Protein AF-A0A3C1FEY6-F1 (afdb_monomer_lite)

Foldseek 3Di:
DVLLVVLLVLLVVLQVPPPDDDDPDDDFQALQNLCVLCSVLLNLLSVLLVCCVVCCQPFLQVSLVSLVVSLVSLVVSLVVHRQPQLNVLSVQLSVLSNQLS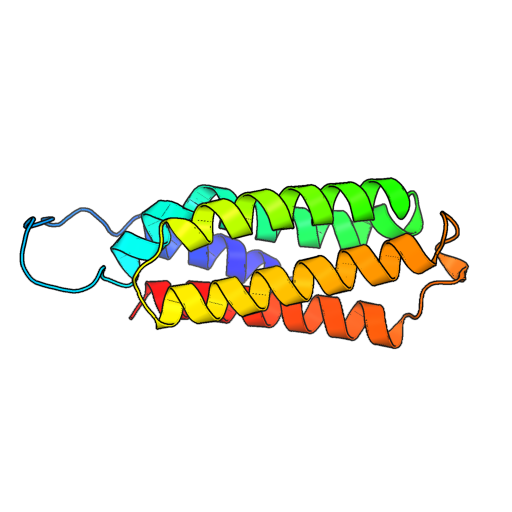VQSVCCVRPCVPGPVVSNVVSSVSNSVSSVSNSVSSVD

Structure (mmCIF, N/CA/C/O backbone):
data_AF-A0A3C1FEY6-F1
#
_entry.id   AF-A0A3C1FEY6-F1
#
loop_
_atom_site.group_PDB
_atom_site.id
_atom_site.type_symbol
_atom_site.label_atom_id
_atom_site.label_alt_id
_atom_site.label_comp_id
_atom_site.label_asym_id
_atom_site.label_entity_id
_atom_site.label_seq_id
_atom_site.pdbx_PDB_ins_code
_atom_site.Cartn_x
_atom_site.Cartn_y
_atom_site.Cartn_z
_atom_site.occupancy
_atom_site.B_iso_or_equiv
_atom_site.auth_seq_id
_atom_site.auth_comp_id
_atom_site.auth_asym_id
_atom_site.auth_atom_id
_atom_site.pdbx_PDB_model_num
ATOM 1 N N . MET A 1 1 ? 12.893 -8.271 5.423 1.00 35.94 1 MET A N 1
ATOM 2 C CA . MET A 1 1 ? 12.257 -9.600 5.607 1.00 35.94 1 MET A CA 1
ATOM 3 C C . MET A 1 1 ? 11.824 -9.896 7.049 1.00 35.94 1 MET A C 1
ATOM 5 O O . MET A 1 1 ? 10.642 -10.138 7.235 1.00 35.94 1 MET A O 1
ATOM 9 N N . LYS A 1 2 ? 12.684 -9.805 8.084 1.00 40.66 2 LYS A N 1
ATOM 10 C CA . LYS A 1 2 ? 12.268 -10.048 9.494 1.00 40.66 2 LYS A CA 1
ATOM 11 C C . LYS A 1 2 ? 11.071 -9.198 9.969 1.00 40.66 2 LYS A C 1
ATOM 13 O O . LYS A 1 2 ? 10.169 -9.731 10.602 1.00 40.66 2 LYS A O 1
ATOM 18 N N . LYS A 1 3 ? 11.033 -7.907 9.611 1.00 45.53 3 LYS A N 1
ATOM 19 C CA . LYS A 1 3 ? 9.921 -6.998 9.959 1.00 45.53 3 LYS A CA 1
ATOM 20 C C . LYS A 1 3 ? 8.599 -7.345 9.249 1.00 45.53 3 LYS A C 1
ATOM 22 O O . LYS A 1 3 ? 7.542 -7.209 9.845 1.00 45.53 3 LYS A O 1
ATOM 27 N N . LEU A 1 4 ? 8.670 -7.851 8.013 1.00 45.94 4 LEU A N 1
ATOM 28 C CA . LEU A 1 4 ? 7.502 -8.275 7.224 1.00 45.94 4 LEU A CA 1
ATOM 29 C C . LEU A 1 4 ? 6.905 -9.595 7.739 1.00 45.94 4 LEU A C 1
ATOM 31 O O . LEU A 1 4 ? 5.692 -9.714 7.854 1.00 45.94 4 LEU A O 1
ATOM 35 N N . GLY A 1 5 ? 7.748 -10.561 8.125 1.00 46.28 5 GLY A N 1
ATOM 36 C CA . GLY A 1 5 ? 7.281 -11.809 8.742 1.00 46.28 5 GLY A CA 1
ATOM 37 C C . GLY A 1 5 ? 6.606 -11.591 10.102 1.00 46.28 5 GLY A C 1
ATOM 38 O O . GLY A 1 5 ? 5.598 -12.226 10.398 1.00 46.28 5 GLY A O 1
ATOM 39 N N . MET A 1 6 ? 7.108 -10.642 10.903 1.00 51.94 6 MET A N 1
ATOM 40 C CA . MET A 1 6 ? 6.455 -10.232 12.155 1.00 51.94 6 MET A CA 1
ATOM 41 C C . MET A 1 6 ? 5.097 -9.562 11.925 1.00 51.94 6 MET A C 1
ATOM 43 O O . MET A 1 6 ? 4.169 -9.816 12.683 1.00 51.94 6 MET A O 1
ATOM 47 N N . LEU A 1 7 ? 4.964 -8.754 10.871 1.00 53.25 7 LEU A N 1
ATOM 48 C CA . LEU A 1 7 ? 3.715 -8.090 10.487 1.00 53.25 7 LEU A CA 1
ATOM 49 C C . LEU A 1 7 ? 2.595 -9.091 10.170 1.00 53.25 7 LEU A C 1
ATOM 51 O O . LEU A 1 7 ? 1.489 -8.961 10.688 1.00 53.25 7 LEU A O 1
ATOM 55 N N . VAL A 1 8 ? 2.894 -10.122 9.374 1.00 51.88 8 VAL A N 1
ATOM 56 C CA . VAL A 1 8 ? 1.928 -11.183 9.033 1.00 51.88 8 VAL A CA 1
ATOM 57 C C . VAL A 1 8 ? 1.520 -11.981 10.279 1.00 51.88 8 VAL A C 1
ATOM 59 O O . VAL A 1 8 ? 0.342 -12.287 10.460 1.00 51.88 8 VAL A O 1
ATOM 62 N N . ALA A 1 9 ? 2.470 -12.267 11.174 1.00 53.31 9 ALA A N 1
ATOM 63 C CA . ALA A 1 9 ? 2.195 -12.958 12.434 1.00 53.31 9 ALA A CA 1
ATOM 64 C C . ALA A 1 9 ? 1.365 -12.107 13.416 1.00 53.31 9 ALA A C 1
ATOM 66 O O . ALA A 1 9 ? 0.463 -12.630 14.069 1.00 53.31 9 ALA A O 1
ATOM 67 N N . ALA A 1 10 ? 1.624 -10.797 13.494 1.00 54.41 10 ALA A N 1
ATOM 68 C CA . ALA A 1 10 ? 0.862 -9.862 14.324 1.00 54.41 10 ALA A CA 1
ATOM 69 C C . ALA A 1 10 ? -0.577 -9.688 13.820 1.00 54.41 10 ALA A C 1
ATOM 71 O O . ALA A 1 10 ? -1.507 -9.635 14.625 1.00 54.41 10 ALA A O 1
ATOM 72 N N . LEU A 1 11 ? -0.763 -9.676 12.496 1.00 54.00 11 LEU A N 1
ATOM 73 C CA . LEU A 1 11 ? -2.080 -9.735 11.870 1.00 54.00 11 LEU A CA 1
ATOM 74 C C . LEU A 1 11 ? -2.840 -10.971 12.336 1.00 54.00 11 LEU A C 1
ATOM 76 O O . LEU A 1 11 ? -3.928 -10.840 12.885 1.00 54.00 11 LEU A O 1
ATOM 80 N N . ALA A 1 12 ? -2.241 -12.155 12.175 1.00 55.16 12 ALA A N 1
ATOM 81 C CA . ALA A 1 12 ? -2.851 -13.414 12.588 1.00 55.16 12 ALA A CA 1
ATOM 82 C C . ALA A 1 12 ? -3.231 -13.401 14.078 1.00 55.16 12 ALA A C 1
ATOM 84 O O . ALA A 1 12 ? -4.361 -13.745 14.405 1.00 55.16 12 ALA A O 1
ATOM 85 N N . ALA A 1 13 ? -2.343 -12.936 14.963 1.00 55.28 13 ALA A N 1
ATOM 86 C CA . ALA A 1 13 ? -2.583 -12.881 16.406 1.00 55.28 13 ALA A CA 1
ATOM 87 C C . ALA A 1 13 ? -3.739 -11.944 16.808 1.00 55.28 13 ALA A C 1
ATOM 89 O O . ALA A 1 13 ? -4.540 -12.306 17.668 1.00 55.28 13 ALA A O 1
ATOM 90 N N . ALA A 1 14 ? -3.872 -10.779 16.162 1.00 52.19 14 ALA A N 1
ATOM 91 C CA . ALA A 1 14 ? -4.970 -9.843 16.424 1.00 52.19 14 ALA A CA 1
ATOM 92 C C . ALA A 1 14 ? -6.352 -10.417 16.047 1.00 52.19 14 ALA A C 1
ATOM 94 O O . ALA A 1 14 ? -7.374 -10.010 16.597 1.00 52.19 14 ALA A O 1
ATOM 95 N N . LEU A 1 15 ? -6.391 -11.383 15.126 1.00 53.41 15 LEU A N 1
ATOM 96 C CA . LEU A 1 15 ? -7.629 -11.960 14.603 1.00 53.41 15 LEU A CA 1
ATOM 97 C C . LEU A 1 15 ? -8.171 -13.091 15.488 1.00 53.41 15 LEU A C 1
ATOM 99 O O . LEU A 1 15 ? -9.387 -13.225 15.623 1.00 53.41 15 LEU A O 1
ATOM 103 N N . VAL A 1 16 ? -7.296 -13.869 16.138 1.00 54.16 16 VAL A N 1
ATOM 104 C CA . VAL A 1 16 ? -7.693 -15.069 16.906 1.00 54.16 16 VAL A CA 1
ATOM 105 C C . VAL A 1 16 ? -8.294 -14.764 18.286 1.00 54.16 16 VAL A C 1
ATOM 107 O O . VAL A 1 16 ? -8.855 -15.662 18.906 1.00 54.16 16 VAL A O 1
ATOM 110 N N . MET A 1 17 ? -8.224 -13.523 18.783 1.00 53.06 17 MET A N 1
ATOM 111 C CA . MET A 1 17 ? -8.719 -13.176 20.130 1.00 53.06 17 MET A CA 1
ATOM 112 C C . MET A 1 17 ? -10.219 -12.801 20.191 1.00 53.06 17 MET A C 1
ATOM 114 O O . MET A 1 17 ? -10.715 -12.417 21.247 1.00 53.06 17 MET A O 1
ATOM 118 N N . ASN A 1 18 ? -10.979 -12.951 19.098 1.00 51.44 18 ASN A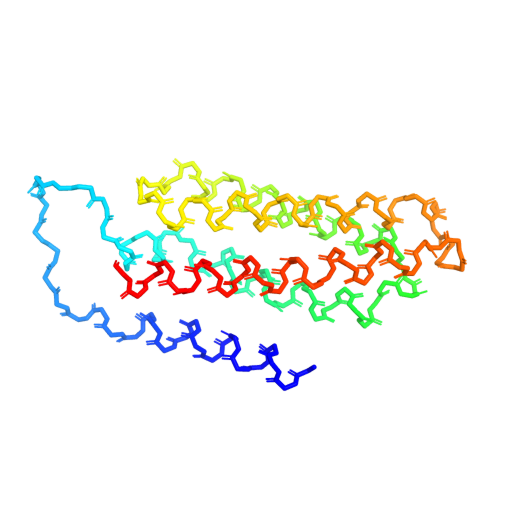 N 1
ATOM 119 C CA . ASN A 1 18 ? -12.378 -12.496 18.983 1.00 51.44 18 ASN A CA 1
ATOM 120 C C . ASN A 1 18 ? -13.448 -13.511 19.419 1.00 51.44 18 ASN A C 1
ATOM 122 O O . ASN A 1 18 ? -14.421 -13.756 18.710 1.00 51.44 18 ASN A O 1
ATOM 126 N N . GLY A 1 19 ? -13.292 -14.082 20.612 1.00 44.59 19 GLY A N 1
ATOM 127 C CA . GLY A 1 19 ? -14.287 -14.979 21.209 1.00 44.59 19 GLY A CA 1
ATOM 128 C C . GLY A 1 19 ? -15.426 -14.300 21.984 1.00 44.59 19 GLY A C 1
ATOM 129 O O . GLY A 1 19 ? -16.307 -15.009 22.459 1.00 44.59 19 GLY A O 1
ATOM 130 N N . CYS A 1 20 ? -15.448 -12.970 22.157 1.00 39.09 20 CYS A N 1
ATOM 131 C CA . CYS A 1 20 ? -16.334 -12.346 23.151 1.00 39.09 20 CYS A CA 1
ATOM 132 C C . CYS A 1 20 ? -17.212 -11.206 22.602 1.00 39.09 20 CYS A C 1
ATOM 134 O O . CYS A 1 20 ? -16.760 -10.083 22.418 1.00 39.09 20 CYS A O 1
ATOM 136 N N . SER A 1 21 ? -18.501 -11.531 22.448 1.00 41.28 21 SER A N 1
ATOM 137 C CA . SER A 1 21 ? -19.692 -10.673 22.579 1.00 41.28 21 SER A CA 1
ATOM 138 C C . SER A 1 21 ? -19.760 -9.383 21.745 1.00 41.28 21 SER A C 1
ATOM 140 O O . SER A 1 21 ? -19.433 -8.286 22.194 1.00 41.28 21 SER A O 1
ATOM 142 N N . LEU A 1 22 ? -20.294 -9.513 20.529 1.00 47.53 22 LEU A N 1
ATOM 143 C CA . LEU A 1 22 ? -20.784 -8.397 19.719 1.00 47.53 22 LEU A CA 1
ATOM 144 C C . LEU A 1 22 ? -22.199 -8.021 20.190 1.00 47.53 22 LEU A C 1
ATOM 146 O O . LEU A 1 22 ? -23.162 -8.693 19.829 1.00 47.53 22 LEU A O 1
ATOM 150 N N . ILE A 1 23 ? -22.335 -6.957 20.983 1.00 47.22 23 ILE A N 1
ATOM 151 C CA . ILE A 1 23 ? -23.635 -6.316 21.234 1.00 47.22 23 ILE A CA 1
ATOM 152 C C . ILE A 1 23 ? -23.896 -5.338 20.074 1.00 47.22 23 ILE A C 1
ATOM 154 O O . ILE A 1 23 ? -23.116 -4.399 19.897 1.00 47.22 23 ILE A O 1
ATOM 158 N N . PRO A 1 24 ? -24.942 -5.538 19.252 1.00 42.41 24 PRO A N 1
ATOM 159 C CA . PRO A 1 24 ? -25.268 -4.623 18.170 1.00 42.41 24 PRO A CA 1
ATOM 160 C C . PRO A 1 24 ? -26.041 -3.414 18.711 1.00 42.41 24 PRO A C 1
ATOM 162 O O . PRO A 1 24 ? -27.141 -3.555 19.240 1.00 42.41 24 PRO A O 1
ATOM 165 N N . GLY A 1 25 ? -25.479 -2.221 18.520 1.00 49.28 25 GLY A N 1
ATOM 166 C CA . GLY A 1 25 ? -26.169 -0.947 18.724 1.00 49.28 25 GLY A CA 1
ATOM 167 C C . GLY A 1 25 ? -25.472 -0.040 19.733 1.00 49.28 25 GLY A C 1
ATOM 168 O O . GLY A 1 25 ? -25.282 -0.415 20.882 1.00 49.28 25 GLY A O 1
ATOM 169 N N . VAL A 1 26 ? -25.187 1.192 19.298 1.00 44.41 26 VAL A N 1
ATOM 170 C CA . VAL A 1 26 ? -24.601 2.315 20.057 1.00 44.41 26 VAL A CA 1
ATOM 171 C C . VAL A 1 26 ? -23.065 2.287 20.165 1.00 44.41 26 VAL A C 1
ATOM 173 O O . VAL A 1 26 ? -22.492 1.898 21.174 1.00 44.41 26 VAL A O 1
ATOM 176 N N . GLY A 1 27 ? -22.384 2.764 19.117 1.00 53.50 27 GLY A N 1
ATOM 177 C CA . GLY A 1 27 ? -20.944 3.049 19.140 1.00 53.50 27 GLY A CA 1
ATOM 178 C C . GLY A 1 27 ? -20.286 2.833 17.782 1.00 53.50 27 GLY A C 1
ATOM 179 O O . GLY A 1 27 ? -20.656 1.917 17.051 1.00 53.50 27 GLY A O 1
ATOM 180 N N . SER A 1 28 ? -19.338 3.694 17.417 1.00 63.34 28 SER A N 1
ATOM 181 C CA . SER A 1 28 ? -18.458 3.500 16.260 1.00 63.34 28 SER A CA 1
ATOM 182 C C . SER A 1 28 ? -17.798 2.114 16.294 1.00 63.34 28 SER A C 1
ATOM 184 O O . SER A 1 28 ? -17.553 1.556 17.362 1.00 63.34 28 SER A O 1
ATOM 186 N N . GLN A 1 29 ? -17.523 1.548 15.114 1.00 73.81 29 GLN A N 1
ATOM 187 C CA . GLN A 1 29 ? -16.878 0.241 14.968 1.00 73.81 29 GLN A CA 1
ATOM 188 C C . GLN A 1 29 ? -15.594 0.185 15.812 1.00 73.81 29 GLN A C 1
ATOM 190 O O . GLN A 1 29 ? -14.732 1.064 15.694 1.00 73.81 29 GLN A O 1
ATOM 195 N N . SER A 1 30 ? -15.451 -0.837 16.659 1.00 81.25 30 SER A N 1
ATOM 196 C CA . SER A 1 30 ? -14.198 -1.040 17.398 1.00 81.25 30 SER A CA 1
ATOM 197 C C . SER A 1 30 ? -13.050 -1.324 16.425 1.00 81.25 30 SER A C 1
ATOM 199 O O . SER A 1 30 ? -13.290 -1.802 15.311 1.00 81.25 30 SER A O 1
ATOM 201 N N . GLY A 1 31 ? -11.797 -1.062 16.819 1.00 79.50 31 GLY A N 1
ATOM 202 C CA . GLY A 1 31 ? -10.642 -1.361 15.963 1.00 79.50 31 GLY A CA 1
ATOM 203 C C . GLY A 1 31 ? -10.641 -2.818 15.497 1.00 79.50 31 GLY A C 1
ATOM 204 O O . GLY A 1 31 ? -10.404 -3.115 14.326 1.00 79.50 31 GLY A O 1
ATOM 205 N N . ILE A 1 32 ? -11.047 -3.731 16.378 1.00 79.88 32 ILE A N 1
ATOM 206 C CA . ILE A 1 32 ? -11.093 -5.153 16.060 1.00 79.88 32 ILE A CA 1
ATOM 207 C C . ILE A 1 32 ? -12.195 -5.489 15.043 1.00 79.88 32 ILE A C 1
ATOM 209 O O . ILE A 1 32 ? -11.934 -6.196 14.069 1.00 79.88 32 ILE A O 1
ATOM 213 N N . GLN A 1 33 ? -13.409 -4.949 15.208 1.00 80.25 33 GLN A N 1
ATOM 214 C CA . GLN A 1 33 ? -14.495 -5.141 14.234 1.00 80.25 33 GLN A CA 1
ATOM 215 C C . GLN A 1 33 ? -14.124 -4.579 12.855 1.00 80.25 33 GLN A C 1
ATOM 217 O O . GLN A 1 33 ? -14.469 -5.172 11.832 1.00 80.25 33 GLN A O 1
ATOM 222 N N . ALA A 1 34 ? -13.406 -3.453 12.824 1.00 84.06 34 ALA A N 1
ATOM 223 C CA . ALA A 1 34 ? -12.884 -2.866 11.596 1.00 84.06 34 ALA A CA 1
ATOM 224 C C . ALA A 1 34 ? -11.879 -3.791 10.921 1.00 84.06 34 ALA A C 1
ATOM 226 O O . ALA A 1 34 ? -11.953 -4.001 9.713 1.00 84.06 34 ALA A O 1
ATOM 227 N N . CYS A 1 35 ? -10.999 -4.412 11.701 1.00 83.94 35 CYS A N 1
ATOM 228 C CA . CYS A 1 35 ? -9.976 -5.293 11.163 1.00 83.94 35 CYS A CA 1
ATOM 229 C C . CYS A 1 35 ? -10.491 -6.647 10.679 1.00 83.94 35 CYS A C 1
ATOM 231 O O . CYS A 1 35 ? -9.967 -7.172 9.698 1.00 83.94 35 CYS A O 1
ATOM 233 N N . VAL A 1 36 ? -11.572 -7.167 11.263 1.00 82.75 36 VAL A N 1
ATOM 234 C CA . VAL A 1 36 ? -12.275 -8.339 10.714 1.00 82.75 36 VAL A CA 1
ATOM 235 C C . VAL A 1 36 ? -12.805 -8.048 9.305 1.00 82.75 36 VAL A C 1
ATOM 237 O O . VAL A 1 36 ? -12.660 -8.879 8.411 1.00 82.75 36 VAL A O 1
ATOM 240 N N . ALA A 1 37 ? -13.344 -6.848 9.064 1.00 80.81 37 ALA A N 1
ATOM 241 C CA . ALA A 1 37 ? -13.889 -6.471 7.756 1.00 80.81 37 ALA A CA 1
ATOM 242 C C . ALA A 1 37 ? -12.825 -6.359 6.644 1.00 80.81 37 ALA A C 1
ATOM 244 O O . ALA A 1 37 ? -13.166 -6.387 5.460 1.00 80.81 37 ALA A O 1
ATOM 245 N N . ILE A 1 38 ? -11.546 -6.237 7.010 1.00 83.75 38 ILE A N 1
ATOM 246 C CA . ILE A 1 38 ? -10.430 -5.969 6.085 1.00 83.75 38 ILE A CA 1
ATOM 247 C C . ILE A 1 38 ? -9.308 -7.012 6.174 1.00 83.75 38 ILE A C 1
ATOM 249 O O . ILE A 1 38 ? -8.264 -6.845 5.545 1.00 83.75 38 ILE A O 1
ATOM 253 N N . GLN A 1 39 ? -9.519 -8.094 6.928 1.00 83.56 39 GLN A N 1
ATOM 254 C CA . GLN A 1 39 ? -8.522 -9.132 7.186 1.00 83.56 39 GLN A CA 1
ATOM 255 C C . GLN A 1 39 ? -7.930 -9.706 5.894 1.00 83.56 39 GLN A C 1
ATOM 257 O O . GLN A 1 39 ? -6.710 -9.749 5.747 1.00 83.56 39 GLN A O 1
ATOM 262 N N . GLY A 1 40 ? -8.786 -10.143 4.966 1.00 84.38 40 GLY A N 1
ATOM 263 C CA . GLY A 1 40 ? -8.353 -10.709 3.685 1.00 84.38 40 GLY A CA 1
ATOM 264 C C . GLY A 1 40 ? -7.488 -9.725 2.890 1.00 84.38 40 GLY A C 1
ATOM 265 O O . GLY A 1 40 ? -6.331 -10.033 2.610 1.00 84.38 40 GLY A O 1
ATOM 266 N N . PRO A 1 41 ? -7.988 -8.507 2.607 1.00 88.38 41 PRO A N 1
ATOM 267 C CA . PRO A 1 41 ? -7.208 -7.461 1.950 1.00 88.38 41 PRO A CA 1
ATOM 268 C C . PRO A 1 41 ? -5.869 -7.129 2.630 1.00 88.38 41 PRO A C 1
ATOM 270 O O . PRO A 1 41 ? -4.884 -6.909 1.928 1.00 88.38 41 PRO A O 1
ATOM 273 N N . LEU A 1 42 ? -5.784 -7.120 3.968 1.00 85.50 42 LEU A N 1
ATOM 274 C CA . LEU A 1 42 ? -4.502 -6.892 4.651 1.00 85.50 42 LEU A CA 1
ATOM 275 C C . LEU A 1 42 ? -3.528 -8.065 4.521 1.00 85.50 42 LEU A C 1
ATOM 277 O O . LEU A 1 42 ? -2.324 -7.843 4.385 1.00 85.50 42 LEU A O 1
ATOM 281 N N . GLN A 1 43 ? -4.016 -9.304 4.588 1.00 85.75 43 GLN A N 1
ATOM 282 C CA . GLN A 1 43 ? -3.169 -10.481 4.379 1.00 85.75 43 GLN A CA 1
ATOM 283 C C . GLN A 1 43 ? -2.589 -10.478 2.964 1.00 85.75 43 GLN A C 1
ATOM 285 O O . GLN A 1 43 ? -1.383 -10.669 2.790 1.00 85.75 43 GLN A O 1
ATOM 290 N N . GLU A 1 44 ? -3.427 -10.172 1.972 1.00 87.69 44 GLU A N 1
ATOM 291 C CA . GLU A 1 44 ? -2.978 -9.987 0.597 1.00 87.69 44 GLU A CA 1
ATOM 292 C C . GLU A 1 44 ? -1.971 -8.840 0.483 1.00 87.69 44 GLU A C 1
ATOM 294 O O . GLU A 1 44 ? -0.951 -9.011 -0.171 1.00 87.69 44 GLU A O 1
ATOM 299 N N . ALA A 1 45 ? -2.188 -7.704 1.156 1.00 87.69 45 ALA A N 1
ATOM 300 C CA . ALA A 1 45 ? -1.236 -6.592 1.166 1.00 87.69 45 ALA A CA 1
ATOM 301 C C . ALA A 1 45 ? 0.158 -7.029 1.652 1.00 87.69 45 ALA A C 1
ATOM 303 O O . ALA A 1 45 ? 1.173 -6.686 1.041 1.00 87.69 45 ALA A O 1
ATOM 304 N N . GLY A 1 46 ? 0.205 -7.824 2.724 1.00 84.31 46 GLY A N 1
ATOM 305 C CA . GLY A 1 46 ? 1.446 -8.372 3.270 1.00 84.31 46 GLY A CA 1
ATOM 306 C C . GLY A 1 46 ? 2.160 -9.344 2.324 1.00 84.31 46 GLY A C 1
ATOM 307 O O . GLY A 1 46 ? 3.387 -9.335 2.260 1.00 84.31 46 GLY A O 1
ATOM 308 N N . GLN A 1 47 ? 1.420 -10.157 1.569 1.00 87.56 47 GLN A N 1
ATOM 309 C CA . GLN A 1 47 ? 1.995 -11.056 0.560 1.00 87.56 47 GLN A CA 1
ATOM 310 C C . GLN A 1 47 ? 2.470 -10.284 -0.672 1.00 87.56 47 GLN A C 1
ATOM 312 O O . GLN A 1 47 ? 3.603 -10.444 -1.114 1.00 87.56 47 GLN A O 1
ATOM 317 N N . GLN A 1 48 ? 1.640 -9.367 -1.163 1.00 86.56 48 GLN A N 1
ATOM 318 C CA . GLN A 1 48 ? 1.895 -8.587 -2.367 1.00 86.56 48 GLN A CA 1
ATOM 319 C C . GLN A 1 48 ? 3.161 -7.740 -2.259 1.00 86.56 48 GLN A C 1
ATOM 321 O O . GLN A 1 48 ? 3.907 -7.654 -3.225 1.00 86.56 48 GLN A O 1
ATOM 326 N N . ILE A 1 49 ? 3.464 -7.153 -1.097 1.00 84.12 49 ILE A N 1
ATOM 327 C CA . ILE A 1 49 ? 4.719 -6.402 -0.929 1.00 84.12 49 ILE A CA 1
ATOM 328 C C . ILE A 1 49 ? 5.956 -7.314 -0.934 1.00 84.12 49 ILE A C 1
ATOM 330 O O . ILE A 1 49 ? 7.021 -6.908 -1.395 1.00 84.12 49 ILE A O 1
ATOM 334 N N . VAL A 1 50 ? 5.830 -8.556 -0.455 1.00 85.50 50 VAL A N 1
ATOM 335 C CA . VAL A 1 50 ? 6.907 -9.555 -0.516 1.00 85.50 50 VAL A CA 1
ATOM 336 C C . VAL A 1 50 ? 7.131 -9.995 -1.961 1.00 85.50 50 VAL A C 1
ATOM 338 O O . VAL A 1 50 ? 8.275 -9.996 -2.420 1.00 85.50 50 VAL A O 1
ATOM 341 N N . ASP A 1 51 ? 6.052 -10.296 -2.682 1.00 87.44 51 ASP A N 1
ATOM 342 C CA . ASP A 1 51 ? 6.096 -10.667 -4.097 1.00 87.44 51 ASP A CA 1
ATOM 343 C C . ASP A 1 51 ? 6.619 -9.520 -4.960 1.00 87.44 51 ASP A C 1
ATOM 345 O O . ASP A 1 51 ? 7.396 -9.748 -5.884 1.00 87.44 51 ASP A O 1
ATOM 349 N N . LEU A 1 52 ? 6.256 -8.279 -4.630 1.00 87.88 52 LEU A N 1
ATOM 350 C CA . LEU A 1 52 ? 6.737 -7.084 -5.309 1.00 87.88 52 LEU A CA 1
ATOM 351 C C . LEU A 1 52 ? 8.261 -7.004 -5.273 1.00 87.88 52 LEU A C 1
ATOM 353 O O . LEU A 1 52 ? 8.896 -6.854 -6.312 1.00 87.88 52 LEU A O 1
ATOM 357 N N . VAL A 1 53 ? 8.855 -7.123 -4.085 1.00 84.69 53 VAL A N 1
ATOM 358 C CA . VAL A 1 53 ? 10.311 -7.016 -3.913 1.00 84.69 53 VAL A CA 1
ATOM 359 C C . VAL A 1 53 ? 11.046 -8.143 -4.646 1.00 84.69 53 VAL A C 1
ATOM 361 O O . VAL A 1 53 ? 12.154 -7.925 -5.131 1.00 84.69 53 VAL A O 1
ATOM 364 N N . GLN A 1 54 ? 10.442 -9.329 -4.755 1.00 87.62 54 GLN A N 1
ATOM 365 C CA . GLN A 1 54 ? 11.054 -10.479 -5.428 1.00 87.62 54 GLN A CA 1
ATOM 366 C C . GLN A 1 54 ? 10.899 -10.440 -6.953 1.00 87.62 54 GLN A C 1
ATOM 368 O O . GLN A 1 54 ? 11.837 -10.785 -7.669 1.00 87.62 54 GLN A O 1
ATOM 373 N N . ASN A 1 55 ? 9.734 -10.019 -7.452 1.00 85.75 55 ASN A N 1
ATOM 374 C CA . ASN A 1 55 ? 9.351 -10.214 -8.852 1.00 85.75 55 ASN A CA 1
ATOM 375 C C . ASN A 1 55 ? 9.377 -8.933 -9.692 1.00 85.75 55 ASN A C 1
ATOM 377 O O . ASN A 1 55 ? 9.487 -9.022 -10.915 1.00 85.75 55 ASN A O 1
ATOM 381 N N . ALA A 1 56 ? 9.316 -7.745 -9.078 1.00 88.94 56 ALA A N 1
ATOM 382 C CA . ALA A 1 56 ? 9.337 -6.486 -9.822 1.00 88.94 56 ALA A CA 1
ATOM 383 C C . ALA A 1 56 ? 10.572 -6.301 -10.729 1.00 88.94 56 ALA A C 1
ATOM 385 O O . ALA A 1 56 ? 10.387 -5.754 -11.815 1.00 88.94 56 ALA A O 1
ATOM 386 N N . PRO A 1 57 ? 11.789 -6.769 -10.372 1.00 91.44 57 PRO A N 1
ATOM 387 C CA . PRO A 1 57 ? 12.937 -6.708 -11.278 1.00 91.44 57 PRO A CA 1
ATOM 388 C C . PRO A 1 57 ? 12.757 -7.488 -12.585 1.00 91.44 57 PRO A C 1
ATOM 390 O O . PRO A 1 57 ? 13.320 -7.099 -13.606 1.00 91.44 57 PRO A O 1
ATOM 393 N N . SER A 1 58 ? 11.981 -8.574 -12.551 1.00 92.69 58 SER A N 1
ATOM 394 C CA . SER A 1 58 ? 11.768 -9.472 -13.691 1.00 92.69 58 SER A CA 1
ATOM 395 C C . SER A 1 58 ? 10.552 -9.080 -14.530 1.00 92.69 58 SER A C 1
ATOM 397 O O . SER A 1 58 ? 10.583 -9.219 -15.749 1.00 92.69 58 SER A O 1
ATOM 399 N N . ASP A 1 59 ? 9.484 -8.595 -13.892 1.00 93.69 59 ASP A N 1
ATOM 400 C CA . ASP A 1 59 ? 8.272 -8.133 -14.574 1.00 93.69 59 ASP A CA 1
ATOM 401 C C . ASP A 1 59 ? 7.612 -6.971 -13.805 1.00 93.69 59 ASP A C 1
ATOM 403 O O . ASP A 1 59 ? 6.662 -7.162 -13.029 1.00 93.69 59 ASP A O 1
ATOM 407 N N . PRO A 1 60 ? 8.095 -5.730 -14.001 1.00 93.50 60 PRO A N 1
ATOM 408 C CA . PRO A 1 60 ? 7.555 -4.576 -13.290 1.00 93.50 60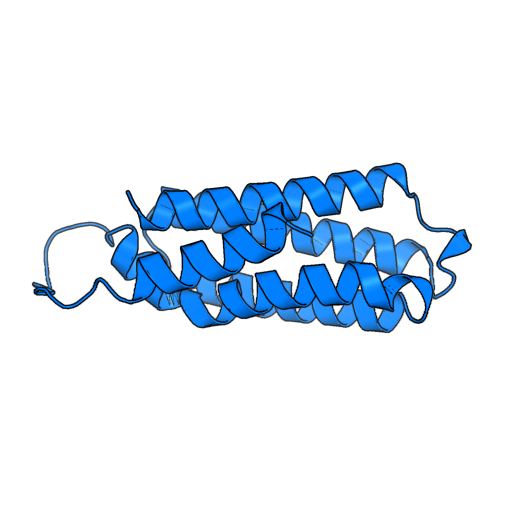 PRO A CA 1
ATOM 409 C C . PRO A 1 60 ? 6.104 -4.268 -13.667 1.00 93.50 60 PRO A C 1
ATOM 411 O O . PRO A 1 60 ? 5.377 -3.686 -12.864 1.00 93.50 60 PRO A O 1
ATOM 414 N N . MET A 1 61 ? 5.647 -4.659 -14.861 1.00 95.00 61 MET A N 1
ATOM 415 C CA . MET A 1 61 ? 4.278 -4.380 -15.302 1.00 95.00 61 MET A CA 1
ATOM 416 C C . MET A 1 61 ? 3.274 -5.340 -14.664 1.00 95.00 61 MET A C 1
ATOM 418 O O . MET A 1 61 ? 2.203 -4.898 -14.234 1.00 95.00 61 MET A O 1
ATOM 422 N N . ALA A 1 62 ? 3.617 -6.625 -14.534 1.00 93.44 62 ALA A N 1
ATOM 423 C CA . ALA A 1 62 ? 2.820 -7.561 -13.745 1.00 93.44 62 ALA A CA 1
ATOM 424 C C . ALA A 1 62 ? 2.768 -7.133 -12.273 1.00 93.44 62 ALA A C 1
ATOM 426 O O . ALA A 1 62 ? 1.688 -7.104 -11.677 1.00 93.44 62 ALA A O 1
ATOM 427 N N . ALA A 1 63 ? 3.906 -6.708 -11.718 1.00 93.25 63 ALA A N 1
ATOM 428 C CA . ALA A 1 63 ? 3.990 -6.202 -10.354 1.00 93.25 63 ALA A CA 1
ATOM 429 C C . ALA A 1 63 ? 3.113 -4.947 -10.146 1.00 93.25 63 ALA A C 1
ATOM 431 O O . ALA A 1 63 ? 2.367 -4.861 -9.169 1.00 93.25 63 ALA A O 1
ATOM 432 N N . ALA A 1 64 ? 3.111 -4.008 -11.101 1.00 95.12 64 ALA A N 1
ATOM 433 C CA . ALA A 1 64 ? 2.235 -2.837 -11.064 1.00 95.12 64 ALA A CA 1
ATOM 434 C C . ALA A 1 64 ? 0.746 -3.210 -11.087 1.00 95.12 64 ALA A C 1
ATOM 436 O O . ALA A 1 64 ? -0.049 -2.657 -10.327 1.00 95.12 64 ALA A O 1
ATOM 437 N N . LYS A 1 65 ? 0.361 -4.173 -11.934 1.00 95.12 65 LYS A N 1
ATOM 438 C CA . LYS A 1 65 ? -1.023 -4.659 -12.024 1.00 95.12 65 LYS A CA 1
ATOM 439 C C . LYS A 1 65 ? -1.472 -5.333 -10.726 1.00 95.12 65 LYS A C 1
ATOM 441 O O . LYS A 1 65 ? -2.621 -5.169 -10.317 1.00 95.12 65 LYS A O 1
ATOM 446 N N . ALA A 1 66 ? -0.576 -6.062 -10.068 1.00 94.44 66 ALA A N 1
ATOM 447 C CA . ALA A 1 66 ? -0.854 -6.668 -8.773 1.00 94.44 66 ALA A CA 1
ATOM 448 C C . ALA A 1 66 ? -1.087 -5.595 -7.691 1.00 94.44 66 ALA A C 1
ATOM 450 O O . ALA A 1 66 ? -2.070 -5.676 -6.951 1.00 94.44 66 ALA A O 1
ATOM 451 N N . MET A 1 67 ? -0.279 -4.526 -7.679 1.00 94.81 67 MET A N 1
ATOM 452 C CA . MET A 1 67 ? -0.502 -3.364 -6.807 1.00 94.81 67 MET A CA 1
ATOM 453 C C . MET A 1 67 ? -1.823 -2.642 -7.108 1.00 94.81 67 MET A C 1
ATOM 455 O O . MET A 1 67 ? -2.537 -2.281 -6.177 1.00 94.81 67 MET A O 1
ATOM 459 N N . ASP A 1 68 ? -2.203 -2.468 -8.379 1.00 96.19 68 ASP A N 1
ATOM 460 C CA . ASP A 1 68 ? -3.512 -1.895 -8.737 1.00 96.19 68 ASP A CA 1
ATOM 461 C C . ASP A 1 68 ? -4.675 -2.753 -8.225 1.00 96.19 68 ASP A C 1
ATOM 463 O O . ASP A 1 68 ? -5.658 -2.232 -7.692 1.00 96.19 68 ASP A O 1
ATOM 467 N N . SER A 1 69 ? -4.562 -4.078 -8.361 1.00 95.25 69 SER A N 1
ATOM 468 C CA . SER A 1 69 ? -5.565 -5.008 -7.839 1.00 95.25 69 SER A CA 1
ATOM 469 C C . SER A 1 69 ? -5.669 -4.916 -6.319 1.00 95.25 69 SER A C 1
ATOM 471 O O . SER A 1 69 ? -6.775 -4.958 -5.778 1.00 95.25 69 SER A O 1
ATOM 473 N N . LEU A 1 70 ? -4.536 -4.780 -5.628 1.00 94.69 70 LEU A N 1
ATOM 474 C CA . LEU A 1 70 ? -4.513 -4.586 -4.185 1.00 94.69 70 LEU A CA 1
ATOM 475 C C . LEU A 1 70 ? -5.174 -3.257 -3.795 1.00 94.69 70 LEU A C 1
ATOM 477 O O . LEU A 1 70 ? -6.011 -3.234 -2.897 1.00 94.69 70 LEU A O 1
ATOM 481 N N . VAL A 1 71 ? -4.859 -2.165 -4.498 1.00 96.38 71 VAL A N 1
ATOM 482 C CA . VAL A 1 71 ? -5.485 -0.847 -4.298 1.00 96.38 71 VAL A CA 1
ATOM 483 C C . VAL A 1 71 ? -7.003 -0.933 -4.421 1.00 96.38 71 VAL A C 1
ATOM 485 O O . VAL A 1 71 ? -7.707 -0.370 -3.582 1.00 96.38 71 VAL A O 1
ATOM 488 N N . ALA A 1 72 ? -7.516 -1.637 -5.433 1.00 96.31 72 ALA A N 1
ATOM 489 C CA . ALA A 1 72 ? -8.953 -1.811 -5.621 1.00 96.31 72 ALA A CA 1
ATOM 490 C C . ALA A 1 72 ? -9.596 -2.531 -4.423 1.00 96.31 72 ALA A C 1
ATOM 492 O O . ALA A 1 72 ? -10.559 -2.024 -3.847 1.00 96.31 72 ALA A O 1
ATOM 493 N N . LYS A 1 73 ? -9.010 -3.654 -3.986 1.00 94.25 73 LYS A N 1
ATOM 494 C CA . LYS A 1 73 ? -9.499 -4.425 -2.831 1.00 94.25 73 LYS A CA 1
ATOM 495 C C . LYS A 1 73 ? -9.440 -3.632 -1.528 1.00 94.25 73 LYS A C 1
ATOM 497 O O . LYS A 1 73 ? -10.401 -3.635 -0.765 1.00 94.25 73 LYS A O 1
ATOM 502 N N . LEU A 1 74 ? -8.339 -2.922 -1.281 1.00 94.25 74 LEU A N 1
ATOM 503 C CA . LEU A 1 74 ? -8.187 -2.072 -0.100 1.00 94.25 74 LEU A CA 1
ATOM 504 C C . LEU A 1 74 ? -9.174 -0.900 -0.114 1.00 94.25 74 LEU A C 1
ATOM 506 O O . LEU A 1 74 ? -9.723 -0.565 0.929 1.00 94.25 74 LEU A O 1
ATOM 510 N N . THR A 1 75 ? -9.443 -0.305 -1.280 1.00 95.62 75 THR A N 1
ATOM 511 C CA . THR A 1 75 ? -10.429 0.782 -1.422 1.00 95.62 75 THR A CA 1
ATOM 512 C C . THR A 1 75 ? -11.844 0.286 -1.131 1.00 95.62 75 THR A C 1
ATOM 514 O O . THR A 1 75 ? -12.592 0.941 -0.407 1.00 95.62 75 THR A O 1
ATOM 517 N N . GLU A 1 76 ? -12.208 -0.895 -1.635 1.00 93.06 76 GLU A N 1
ATOM 518 C CA . GLU A 1 76 ? -13.495 -1.519 -1.313 1.00 93.06 76 GLU A CA 1
ATOM 519 C C . GLU A 1 76 ? -13.611 -1.816 0.192 1.00 93.06 76 GLU A C 1
ATOM 521 O O . GLU A 1 76 ? -14.627 -1.516 0.821 1.00 93.06 76 GLU A O 1
ATOM 526 N N . ALA A 1 77 ? -12.547 -2.358 0.787 1.00 90.00 77 ALA A N 1
ATOM 527 C CA . ALA A 1 77 ? -12.473 -2.659 2.211 1.00 90.00 77 ALA A CA 1
ATOM 528 C C . ALA A 1 77 ? -12.586 -1.389 3.071 1.00 90.00 77 ALA A C 1
ATOM 530 O O . ALA A 1 77 ? -13.331 -1.360 4.048 1.00 90.00 77 ALA A O 1
ATOM 531 N N . ARG A 1 78 ? -11.917 -0.305 2.667 1.00 92.12 78 ARG A N 1
ATOM 532 C CA . ARG A 1 78 ? -11.973 1.004 3.323 1.00 92.12 78 ARG A CA 1
ATOM 533 C C . ARG A 1 78 ? -13.384 1.582 3.374 1.00 92.12 78 ARG A C 1
ATOM 535 O O . ARG A 1 78 ? -13.734 2.201 4.379 1.00 92.12 78 ARG A O 1
ATOM 542 N N . GLY A 1 79 ? -14.200 1.344 2.344 1.00 90.62 79 GLY A N 1
ATOM 543 C CA . GLY A 1 79 ? -15.613 1.739 2.325 1.00 90.62 79 GLY A CA 1
ATOM 544 C C . GLY A 1 79 ? -16.471 1.039 3.388 1.00 90.62 79 GLY A C 1
ATOM 545 O O . GLY A 1 79 ? -17.538 1.538 3.733 1.00 90.62 79 GLY A O 1
ATOM 546 N N . LYS A 1 80 ? -15.998 -0.088 3.938 1.00 87.88 80 LYS A N 1
ATOM 547 C CA . LYS A 1 80 ? -16.661 -0.868 4.999 1.00 87.88 80 LYS A CA 1
ATOM 548 C C . LYS A 1 80 ? -16.153 -0.521 6.407 1.00 87.88 80 LYS A C 1
ATOM 550 O O . LYS A 1 80 ? -16.694 -1.029 7.386 1.00 87.88 80 LYS A O 1
ATOM 555 N N . VAL A 1 81 ? -15.122 0.321 6.519 1.00 88.12 81 VAL A N 1
ATOM 556 C CA . VAL A 1 81 ? -14.493 0.698 7.793 1.00 88.12 81 VAL A CA 1
ATOM 557 C C . VAL A 1 81 ? -14.984 2.068 8.245 1.00 88.12 81 VAL A C 1
ATOM 559 O O . VAL A 1 81 ? -14.770 3.070 7.562 1.00 88.12 81 VAL A O 1
ATOM 562 N N . THR A 1 82 ? -15.592 2.116 9.430 1.00 88.19 82 THR A N 1
ATOM 563 C CA . THR A 1 82 ? -16.031 3.368 10.075 1.00 88.19 82 THR A CA 1
ATOM 564 C C . THR A 1 82 ? -15.138 3.778 11.244 1.00 88.19 82 THR A C 1
ATOM 566 O O . THR A 1 82 ? -15.214 4.917 11.695 1.00 88.19 82 THR A O 1
ATOM 569 N N . ASN A 1 83 ? -14.259 2.886 11.716 1.00 88.19 83 ASN A N 1
ATOM 570 C CA . ASN A 1 83 ? -13.239 3.226 12.702 1.00 88.19 83 ASN A CA 1
ATOM 571 C C . ASN A 1 83 ? -12.203 4.189 12.099 1.00 88.19 83 ASN A C 1
ATOM 573 O O . ASN A 1 83 ? -11.530 3.847 11.127 1.00 88.19 83 ASN A O 1
ATOM 577 N N . GLU A 1 84 ? -12.043 5.373 12.688 1.00 89.44 84 GLU A N 1
ATOM 578 C CA . GLU A 1 84 ? -11.185 6.429 12.135 1.00 89.44 84 GLU A CA 1
ATOM 579 C C . GLU A 1 84 ? -9.705 6.040 12.067 1.00 89.44 84 GLU A C 1
ATOM 581 O O . GLU A 1 84 ? -9.044 6.338 11.075 1.00 89.44 84 GLU A O 1
ATOM 586 N N . LYS A 1 85 ? -9.177 5.339 13.080 1.00 88.88 85 LYS A N 1
ATOM 587 C CA . LYS A 1 85 ? -7.759 4.942 13.117 1.00 88.88 85 LYS A CA 1
ATOM 588 C C . LYS A 1 85 ? -7.452 3.884 12.063 1.00 88.88 85 LYS A C 1
ATOM 590 O O . LYS A 1 85 ? -6.494 4.031 11.306 1.00 88.88 85 LYS A O 1
ATOM 595 N N . VAL A 1 86 ? -8.286 2.845 11.983 1.00 89.00 86 VAL A N 1
ATOM 596 C CA . VAL A 1 86 ? -8.153 1.795 10.960 1.00 89.00 86 VAL A CA 1
ATOM 597 C C . VAL A 1 86 ? -8.374 2.383 9.564 1.00 89.00 86 VAL A C 1
ATOM 599 O O . VAL A 1 86 ? -7.621 2.077 8.642 1.00 89.00 86 VAL A O 1
ATOM 602 N N . GLY A 1 87 ? -9.354 3.278 9.415 1.00 91.44 87 GLY A N 1
ATOM 603 C CA . GLY A 1 87 ? -9.630 3.994 8.173 1.00 91.44 87 GLY A CA 1
ATOM 604 C C . GLY A 1 87 ? -8.446 4.839 7.702 1.00 91.44 87 GLY A C 1
ATOM 605 O O . GLY A 1 87 ? -8.017 4.694 6.562 1.00 91.44 87 GLY A O 1
ATOM 606 N N . ALA A 1 88 ? -7.863 5.654 8.583 1.00 93.06 88 ALA A N 1
ATOM 607 C CA . ALA A 1 88 ? -6.705 6.487 8.261 1.00 93.06 88 ALA A CA 1
ATOM 608 C C . ALA A 1 88 ? -5.466 5.654 7.887 1.00 93.06 88 ALA A C 1
ATOM 610 O O . ALA A 1 88 ? -4.761 5.989 6.933 1.00 93.06 88 ALA A O 1
ATOM 611 N N . GLY A 1 89 ? -5.218 4.545 8.596 1.00 93.19 89 GLY A N 1
ATOM 612 C CA . GLY A 1 89 ? -4.155 3.604 8.236 1.00 93.19 89 GLY A CA 1
ATOM 613 C C . GLY A 1 89 ? -4.382 2.986 6.851 1.00 93.19 89 GLY A C 1
ATOM 614 O O . GLY A 1 89 ? -3.453 2.899 6.047 1.00 93.19 89 GLY A O 1
ATOM 615 N N . LEU A 1 90 ? -5.626 2.606 6.536 1.00 94.19 90 LEU A N 1
ATOM 616 C CA . LEU A 1 90 ? -5.993 2.062 5.227 1.00 94.19 90 LEU A CA 1
ATOM 617 C C . LEU A 1 90 ? -5.826 3.095 4.115 1.00 94.19 90 LEU A C 1
ATOM 619 O O . LEU A 1 90 ? -5.318 2.751 3.052 1.00 94.19 90 LEU A O 1
ATOM 623 N N . ASP A 1 91 ? -6.204 4.350 4.356 1.00 96.31 91 ASP A N 1
ATOM 624 C CA . ASP A 1 91 ? -6.044 5.436 3.385 1.00 96.31 91 ASP A CA 1
ATOM 625 C C . ASP A 1 91 ? -4.562 5.642 3.033 1.00 96.31 91 ASP A C 1
ATOM 627 O O . ASP A 1 91 ? -4.199 5.744 1.855 1.00 96.31 91 ASP A O 1
ATOM 631 N N . LYS A 1 92 ? -3.678 5.595 4.038 1.00 96.38 92 LYS A N 1
ATOM 632 C CA . LYS A 1 92 ? -2.224 5.618 3.827 1.00 96.38 92 LYS A CA 1
ATOM 633 C C . LYS A 1 92 ? -1.729 4.384 3.074 1.00 96.38 92 LYS A C 1
ATOM 635 O O . LYS A 1 92 ? -0.924 4.526 2.155 1.00 96.38 92 LYS A O 1
ATOM 640 N N . LEU A 1 93 ? -2.231 3.193 3.407 1.00 95.25 93 LEU A N 1
ATOM 641 C CA . LEU A 1 93 ? -1.832 1.946 2.748 1.00 95.25 93 LEU A CA 1
ATOM 642 C C . LEU A 1 93 ? -2.229 1.949 1.265 1.00 95.25 93 LEU A C 1
ATOM 644 O O . LEU A 1 93 ? -1.420 1.602 0.405 1.00 95.25 93 LEU A O 1
ATOM 648 N N . ILE A 1 94 ? -3.442 2.415 0.956 1.00 96.81 94 ILE A N 1
ATOM 649 C CA . ILE A 1 94 ? -3.934 2.618 -0.412 1.00 96.81 94 ILE A CA 1
ATOM 650 C C . ILE A 1 94 ? -3.034 3.607 -1.161 1.00 96.81 94 ILE A C 1
ATOM 652 O O . ILE A 1 94 ? -2.670 3.354 -2.310 1.00 96.81 94 ILE A O 1
ATOM 656 N N . SER A 1 95 ? -2.672 4.726 -0.528 1.00 96.94 95 SER A N 1
ATOM 657 C CA . SER A 1 95 ? -1.804 5.740 -1.135 1.00 96.94 95 SER A CA 1
ATOM 658 C C . SER A 1 95 ? -0.414 5.184 -1.465 1.00 96.94 95 SER A C 1
ATOM 660 O O . SER A 1 95 ? 0.055 5.315 -2.598 1.00 96.94 95 SER A O 1
ATOM 662 N N . ALA A 1 96 ? 0.210 4.473 -0.524 1.00 96.62 96 ALA A N 1
ATOM 663 C CA . ALA A 1 96 ? 1.517 3.858 -0.730 1.00 96.62 96 ALA A CA 1
ATOM 664 C C . ALA A 1 96 ? 1.482 2.785 -1.835 1.00 96.62 96 ALA A C 1
ATOM 666 O O . ALA A 1 96 ? 2.346 2.764 -2.712 1.00 96.62 96 ALA A O 1
ATOM 667 N N . ALA A 1 97 ? 0.437 1.950 -1.874 1.00 96.31 97 ALA A N 1
ATOM 668 C CA . ALA A 1 97 ? 0.245 0.957 -2.932 1.00 96.31 97 ALA A CA 1
ATOM 669 C C . ALA A 1 97 ? 0.077 1.603 -4.325 1.00 96.31 97 ALA A C 1
ATOM 671 O O . ALA A 1 97 ? 0.653 1.133 -5.310 1.00 96.31 97 ALA A O 1
ATOM 672 N N . LYS A 1 98 ? -0.650 2.730 -4.415 1.00 97.38 98 LYS A N 1
ATOM 673 C CA . LYS A 1 98 ? -0.748 3.536 -5.648 1.00 97.38 98 LYS A CA 1
ATOM 674 C C . LYS A 1 98 ? 0.605 4.115 -6.059 1.00 97.38 98 LYS A C 1
ATOM 676 O O . LYS A 1 98 ? 0.919 4.127 -7.252 1.00 97.38 98 LYS A O 1
ATOM 681 N N . SER A 1 99 ? 1.401 4.577 -5.096 1.00 96.25 99 SER A N 1
ATOM 682 C CA . SER A 1 99 ? 2.753 5.085 -5.344 1.00 96.25 99 SER A CA 1
ATOM 683 C C . SER A 1 99 ? 3.647 3.990 -5.932 1.00 96.25 99 SER A C 1
ATOM 685 O O . SER A 1 99 ? 4.242 4.195 -6.990 1.00 96.25 99 SER A O 1
ATOM 687 N N . LEU A 1 100 ? 3.634 2.785 -5.347 1.00 95.44 100 LEU A N 1
ATOM 688 C CA . LEU A 1 100 ? 4.357 1.618 -5.866 1.00 95.44 100 LEU A CA 1
ATOM 689 C C . LEU A 1 100 ? 3.940 1.270 -7.299 1.00 95.44 100 LEU A C 1
ATOM 691 O O . LEU A 1 100 ? 4.797 1.181 -8.177 1.00 95.44 100 LEU A O 1
ATOM 695 N N . SER A 1 101 ? 2.634 1.152 -7.564 1.00 95.88 101 SER A N 1
ATOM 696 C CA . SER A 1 101 ? 2.111 0.924 -8.921 1.00 95.88 101 SER A CA 1
ATOM 697 C C . SER A 1 101 ? 2.585 1.994 -9.913 1.00 95.88 101 SER A C 1
ATOM 699 O O . SER A 1 101 ? 3.020 1.680 -11.021 1.00 95.88 101 SER A O 1
ATOM 701 N N . THR A 1 102 ? 2.565 3.265 -9.506 1.00 96.50 102 THR A N 1
ATOM 702 C CA . THR A 1 102 ? 2.996 4.394 -10.343 1.00 96.50 102 THR A CA 1
ATOM 703 C C . THR A 1 102 ? 4.485 4.321 -10.671 1.00 96.50 102 THR A C 1
ATOM 705 O O . THR A 1 102 ? 4.855 4.460 -11.839 1.00 96.50 102 THR A O 1
ATOM 708 N N . GLN A 1 103 ? 5.339 4.055 -9.677 1.00 94.94 103 GLN A N 1
ATOM 709 C CA . GLN A 1 103 ? 6.779 3.891 -9.898 1.00 94.94 103 GLN A CA 1
ATOM 710 C C . GLN A 1 103 ? 7.059 2.724 -10.849 1.00 94.94 103 GLN A C 1
ATOM 712 O O . GLN A 1 103 ? 7.807 2.880 -11.811 1.00 94.94 103 GLN A O 1
ATOM 717 N N . LEU A 1 104 ? 6.389 1.588 -10.660 1.00 95.12 104 LEU A N 1
ATOM 718 C CA . LEU A 1 104 ? 6.554 0.423 -11.527 1.00 95.12 104 LEU A CA 1
ATOM 719 C C . LEU A 1 104 ? 6.088 0.696 -12.959 1.00 95.12 104 LEU A C 1
ATOM 721 O O . LEU A 1 104 ? 6.801 0.371 -13.902 1.00 95.12 104 LEU A O 1
ATOM 725 N N . LYS A 1 105 ? 4.953 1.373 -13.159 1.00 95.50 105 LYS A N 1
ATOM 726 C CA . LYS A 1 105 ? 4.491 1.776 -14.502 1.00 95.50 105 LYS A CA 1
ATOM 727 C C . LYS A 1 105 ? 5.435 2.762 -15.178 1.00 95.50 105 LYS A C 1
ATOM 729 O O . LYS A 1 105 ? 5.578 2.724 -16.399 1.00 95.50 105 LYS A O 1
ATOM 734 N N . SER A 1 106 ? 6.097 3.625 -14.406 1.00 95.12 106 SER A N 1
ATOM 735 C CA . SER A 1 106 ? 7.056 4.594 -14.949 1.00 95.12 106 SER A CA 1
ATOM 736 C C . SER A 1 106 ? 8.251 3.924 -15.641 1.00 95.12 106 SER A C 1
ATOM 738 O O . SER A 1 106 ? 8.807 4.494 -16.580 1.00 95.12 106 SER A O 1
ATOM 740 N N . THR A 1 107 ? 8.568 2.678 -15.263 1.00 94.44 107 THR A N 1
ATOM 741 C CA . THR A 1 107 ? 9.607 1.859 -15.908 1.00 94.44 107 THR A CA 1
ATOM 742 C C . THR A 1 107 ? 9.264 1.478 -17.350 1.00 94.44 107 THR A C 1
ATOM 744 O O . THR A 1 107 ? 10.155 1.168 -18.138 1.00 94.44 107 THR A O 1
ATOM 747 N N . LYS A 1 108 ? 7.970 1.486 -17.712 1.00 93.06 108 LYS A N 1
ATOM 748 C CA . LYS A 1 108 ? 7.444 0.985 -18.994 1.00 93.06 108 LYS A CA 1
ATOM 749 C C . LYS A 1 108 ? 7.921 -0.439 -19.328 1.00 93.06 108 LYS A C 1
ATOM 751 O O . LYS A 1 108 ? 8.165 -0.743 -20.492 1.00 93.06 108 LYS A O 1
ATOM 756 N N . GLY A 1 109 ? 8.076 -1.294 -18.314 1.00 92.44 109 GLY A N 1
ATOM 757 C CA . GLY A 1 109 ? 8.579 -2.662 -18.479 1.00 92.44 109 GLY A CA 1
ATOM 758 C C . GLY A 1 109 ? 10.087 -2.816 -18.270 1.00 92.44 109 GLY A C 1
ATOM 759 O O . GLY A 1 109 ? 10.561 -3.939 -18.167 1.00 92.44 109 GLY A O 1
ATOM 760 N N . ASP A 1 110 ? 10.840 -1.719 -18.174 1.00 92.00 110 ASP A N 1
ATOM 761 C CA . ASP A 1 110 ? 12.295 -1.736 -18.016 1.00 92.00 110 ASP A CA 1
ATOM 762 C C . ASP A 1 110 ? 12.700 -1.303 -16.604 1.00 92.00 110 ASP A C 1
ATOM 764 O O . ASP A 1 110 ? 12.866 -0.114 -16.320 1.00 92.00 110 ASP A O 1
ATOM 768 N N . PHE A 1 111 ? 12.875 -2.282 -15.711 1.00 89.81 111 PHE A N 1
ATOM 769 C CA . PHE A 1 111 ? 13.170 -2.040 -14.297 1.00 89.81 111 PHE A CA 1
ATOM 770 C C . PHE A 1 111 ? 14.446 -1.217 -14.061 1.00 89.81 111 PHE A C 1
ATOM 772 O O . PHE A 1 111 ? 14.547 -0.542 -13.040 1.00 89.81 111 PHE A O 1
ATOM 779 N N . SER A 1 112 ? 15.395 -1.189 -15.006 1.00 92.88 112 SER A N 1
ATOM 780 C CA . SER A 1 112 ? 16.600 -0.352 -14.885 1.00 92.88 112 SER A CA 1
ATOM 781 C C . SER A 1 112 ? 16.293 1.153 -14.855 1.00 92.88 112 SER A C 1
ATOM 783 O O . SER A 1 112 ? 17.092 1.939 -14.352 1.00 92.88 112 SER A O 1
ATOM 785 N N . LYS A 1 113 ? 15.113 1.554 -15.351 1.00 92.19 113 LYS A N 1
ATOM 786 C CA . LYS A 1 113 ? 14.612 2.935 -15.331 1.00 92.19 113 LYS A CA 1
ATOM 787 C C . LYS A 1 113 ? 13.888 3.308 -14.039 1.00 92.19 113 LYS A C 1
ATOM 789 O O . LYS A 1 113 ? 13.393 4.428 -13.927 1.00 92.19 113 LYS A O 1
ATOM 794 N N . LEU A 1 114 ? 13.766 2.379 -13.094 1.00 93.75 114 LEU A N 1
ATOM 795 C CA . LEU A 1 114 ? 13.089 2.636 -11.835 1.00 93.75 114 LEU A CA 1
ATOM 796 C C . LEU A 1 114 ? 13.853 3.684 -11.021 1.00 93.75 114 LEU A C 1
ATOM 798 O O . LEU A 1 114 ? 15.055 3.561 -10.783 1.00 93.75 114 LEU A O 1
ATOM 802 N N . ASP A 1 115 ? 13.130 4.681 -10.519 1.00 93.69 115 ASP A N 1
ATOM 803 C CA . ASP A 1 115 ? 13.647 5.568 -9.482 1.00 93.69 115 ASP A CA 1
ATOM 804 C C . ASP A 1 115 ? 13.727 4.783 -8.165 1.00 93.69 115 ASP A C 1
ATOM 806 O O . ASP A 1 115 ? 12.753 4.674 -7.417 1.00 93.69 115 ASP A O 1
ATOM 810 N N . ASN A 1 116 ? 14.888 4.175 -7.908 1.00 89.81 116 ASN A N 1
ATOM 811 C CA . ASN A 1 116 ? 15.099 3.312 -6.747 1.00 89.81 116 ASN A CA 1
ATOM 812 C C . ASN A 1 116 ? 14.836 4.046 -5.421 1.00 89.81 116 ASN A C 1
ATOM 814 O O . ASN A 1 116 ? 14.319 3.438 -4.488 1.00 89.81 116 ASN A O 1
ATOM 818 N N . THR A 1 117 ? 15.129 5.348 -5.341 1.00 94.06 117 THR A N 1
ATOM 819 C CA . THR A 1 117 ? 14.854 6.146 -4.141 1.00 94.06 117 THR A CA 1
ATOM 820 C C . THR A 1 117 ? 13.353 6.242 -3.901 1.00 94.06 117 THR A C 1
ATOM 822 O O . THR A 1 117 ? 12.882 5.850 -2.837 1.00 94.06 117 THR A O 1
ATOM 825 N N . LYS A 1 118 ? 12.577 6.681 -4.903 1.00 92.62 118 LYS A N 1
ATOM 826 C CA . LYS A 1 118 ? 11.115 6.780 -4.762 1.00 92.62 118 LYS A CA 1
ATOM 827 C C . LYS A 1 118 ? 10.459 5.425 -4.545 1.00 92.62 118 LYS A C 1
ATOM 829 O O . LYS A 1 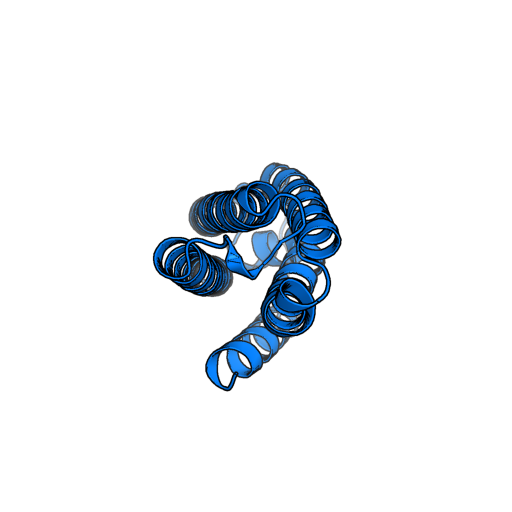118 ? 9.502 5.330 -3.781 1.00 92.62 118 LYS A O 1
ATOM 834 N N . PHE A 1 119 ? 10.961 4.383 -5.203 1.00 91.12 119 PHE A N 1
ATOM 835 C CA . PHE A 1 119 ? 10.452 3.033 -5.018 1.00 91.12 119 PHE A CA 1
ATOM 836 C C . PHE A 1 119 ? 10.682 2.538 -3.588 1.00 91.12 119 PHE A C 1
ATOM 838 O O . PHE A 1 119 ? 9.735 2.073 -2.958 1.00 91.12 119 PHE A O 1
ATOM 845 N N . GLN A 1 120 ? 11.892 2.685 -3.039 1.00 91.38 120 GLN A N 1
ATOM 846 C CA . GLN A 1 120 ? 12.164 2.272 -1.660 1.00 91.38 120 GLN A CA 1
ATOM 847 C C . GLN A 1 120 ? 11.381 3.097 -0.641 1.00 91.38 120 GLN A C 1
ATOM 849 O O . GLN A 1 120 ? 10.803 2.509 0.271 1.00 91.38 120 GLN A O 1
ATOM 854 N N . THR A 1 121 ? 11.257 4.413 -0.837 1.00 93.25 121 THR A N 1
ATOM 855 C CA . THR A 1 121 ? 10.379 5.246 -0.003 1.00 93.25 121 THR A CA 1
ATOM 856 C C . THR A 1 121 ? 8.942 4.728 -0.027 1.00 93.25 121 THR A C 1
ATOM 858 O O . THR A 1 121 ? 8.353 4.522 1.028 1.00 93.25 121 THR A O 1
ATOM 861 N N . ALA A 1 122 ? 8.395 4.415 -1.204 1.00 93.50 122 ALA A N 1
ATOM 862 C CA . ALA A 1 122 ? 7.041 3.878 -1.312 1.00 93.50 122 ALA A CA 1
ATOM 863 C C . ALA A 1 122 ? 6.890 2.493 -0.640 1.00 93.50 122 ALA A C 1
ATOM 865 O O . ALA A 1 122 ? 5.842 2.200 -0.063 1.00 93.50 122 ALA A O 1
ATOM 866 N N . VAL A 1 123 ? 7.927 1.644 -0.658 1.00 91.56 123 VAL A N 1
ATOM 867 C CA . VAL A 1 123 ? 7.937 0.348 0.055 1.00 91.56 123 VAL A CA 1
ATOM 868 C C . VAL A 1 123 ? 7.943 0.548 1.577 1.00 91.56 123 VAL A C 1
ATOM 870 O O . VAL A 1 123 ? 7.252 -0.172 2.309 1.00 91.56 123 VAL A O 1
ATOM 873 N N . GLU A 1 124 ? 8.711 1.518 2.073 1.00 91.12 124 GLU A N 1
ATOM 874 C CA . GLU A 1 124 ? 8.766 1.868 3.495 1.00 91.12 124 GLU A CA 1
ATOM 875 C C . GLU A 1 124 ? 7.452 2.483 3.981 1.00 91.12 124 GLU A C 1
ATOM 877 O O . GLU A 1 124 ? 6.938 2.082 5.029 1.00 91.12 124 GLU A O 1
ATOM 882 N N . GLU A 1 125 ? 6.870 3.393 3.199 1.00 92.81 125 GLU A N 1
ATOM 883 C CA . GLU A 1 125 ? 5.553 3.980 3.454 1.00 92.81 125 GLU A CA 1
ATOM 884 C C . GLU A 1 125 ? 4.470 2.902 3.484 1.00 92.81 125 GLU A C 1
ATOM 886 O O . GLU A 1 125 ? 3.656 2.881 4.405 1.00 92.81 125 GLU A O 1
ATOM 891 N N . PHE A 1 126 ? 4.498 1.952 2.543 1.00 93.62 126 PHE A N 1
ATOM 892 C CA . PHE A 1 126 ? 3.569 0.824 2.523 1.00 93.62 126 PHE A CA 1
ATOM 893 C C . PHE A 1 126 ? 3.695 -0.024 3.791 1.00 93.62 126 PHE A C 1
ATOM 895 O O . PHE A 1 126 ? 2.702 -0.329 4.451 1.00 93.62 126 PHE A O 1
ATOM 902 N N . SER A 1 127 ? 4.926 -0.379 4.165 1.00 88.12 127 SER A N 1
ATOM 903 C CA . SER A 1 127 ? 5.194 -1.182 5.363 1.00 88.12 127 SER A CA 1
ATOM 904 C C . SER A 1 127 ? 4.789 -0.449 6.646 1.00 88.12 127 SER A C 1
ATOM 906 O O . SER A 1 127 ? 4.295 -1.065 7.591 1.00 88.12 127 SER A O 1
ATOM 908 N N . THR A 1 128 ? 4.987 0.868 6.691 1.00 91.00 128 THR A N 1
ATOM 909 C CA . THR A 1 128 ? 4.591 1.719 7.818 1.00 91.00 128 THR A CA 1
ATOM 910 C C . THR A 1 128 ? 3.075 1.810 7.914 1.00 91.00 128 THR A C 1
ATOM 912 O O . THR A 1 128 ? 2.520 1.530 8.972 1.00 91.00 128 THR A O 1
ATOM 915 N N . ALA A 1 129 ? 2.393 2.091 6.804 1.00 93.12 129 ALA A N 1
ATOM 916 C CA . ALA A 1 129 ? 0.939 2.159 6.759 1.00 93.12 129 ALA A CA 1
ATOM 917 C C . ALA A 1 129 ? 0.289 0.825 7.150 1.00 93.12 129 ALA A C 1
ATOM 919 O O . ALA A 1 129 ? -0.680 0.812 7.902 1.00 93.12 129 ALA A O 1
ATOM 920 N N . LEU A 1 130 ? 0.861 -0.306 6.723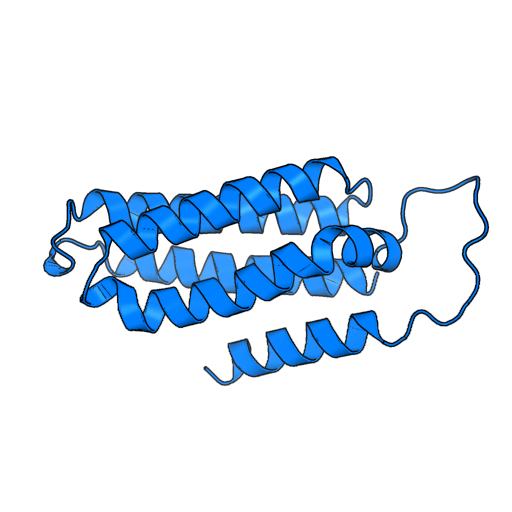 1.00 89.62 130 LEU A N 1
ATOM 921 C CA . LEU A 1 130 ? 0.381 -1.625 7.136 1.00 89.62 130 LEU A CA 1
ATOM 922 C C . LEU A 1 130 ? 0.476 -1.813 8.661 1.00 89.62 130 LEU A C 1
ATOM 924 O O . LEU A 1 130 ? -0.474 -2.299 9.273 1.00 89.62 130 LEU A O 1
ATOM 928 N N . ASN A 1 131 ? 1.579 -1.384 9.290 1.00 86.25 131 ASN A N 1
ATOM 929 C CA . ASN A 1 131 ? 1.712 -1.399 10.753 1.00 86.25 131 ASN A CA 1
ATOM 930 C C . ASN A 1 131 ? 0.697 -0.480 11.436 1.00 86.25 131 ASN A C 1
ATOM 932 O O . ASN A 1 131 ? 0.153 -0.847 12.472 1.00 86.25 131 ASN A O 1
ATOM 936 N N . GLU A 1 132 ? 0.434 0.699 10.875 1.00 88.31 132 GLU A N 1
ATOM 937 C CA . GLU A 1 132 ? -0.554 1.624 11.432 1.00 88.31 132 GLU A CA 1
ATOM 938 C C . GLU A 1 132 ? -1.971 1.042 11.391 1.00 88.31 132 GLU A C 1
ATOM 940 O O . GLU A 1 132 ? -2.707 1.188 12.365 1.00 88.31 132 GLU A O 1
ATOM 945 N N . VAL A 1 133 ? -2.341 0.325 10.320 1.00 87.50 133 VAL A N 1
ATOM 946 C CA . VAL A 1 133 ? -3.624 -0.395 10.281 1.00 87.50 133 VAL A CA 1
ATOM 947 C C . VAL A 1 133 ? -3.678 -1.442 11.390 1.00 87.50 133 VAL A C 1
ATOM 949 O O . VAL A 1 133 ? -4.648 -1.474 12.143 1.00 87.50 133 VAL A O 1
ATOM 952 N N . VAL A 1 134 ? -2.627 -2.258 11.533 1.00 83.44 134 VAL A N 1
ATOM 953 C CA . VAL A 1 134 ? -2.543 -3.290 12.582 1.00 83.44 134 VAL A CA 1
ATOM 954 C C . VAL A 1 134 ? -2.612 -2.678 13.982 1.00 83.44 134 VAL A C 1
ATOM 956 O O . VAL A 1 134 ? -3.300 -3.213 14.848 1.00 83.44 134 VAL A O 1
ATOM 959 N N . ALA A 1 135 ? -1.949 -1.546 14.214 1.00 82.62 135 ALA A N 1
ATOM 960 C CA . ALA A 1 135 ? -2.034 -0.819 15.477 1.00 82.62 135 ALA A CA 1
ATOM 961 C C . ALA A 1 135 ? -3.452 -0.276 15.718 1.00 82.62 135 ALA A C 1
ATOM 963 O O . ALA A 1 135 ? -3.966 -0.376 16.831 1.00 82.62 135 ALA A O 1
ATOM 964 N N . GLY A 1 136 ? -4.116 0.225 14.671 1.00 82.75 136 GLY A N 1
ATOM 965 C CA . GLY A 1 136 ? -5.521 0.627 14.719 1.00 82.75 136 GLY A CA 1
ATOM 966 C C . GLY A 1 136 ? -6.454 -0.524 15.108 1.00 82.75 136 GLY A C 1
ATOM 967 O O . GLY A 1 136 ? -7.399 -0.303 15.862 1.00 82.75 136 GLY A O 1
ATOM 968 N N . CYS A 1 137 ? -6.152 -1.755 14.679 1.00 79.25 137 CYS A N 1
ATOM 969 C CA . CYS A 1 137 ? -6.915 -2.952 15.051 1.00 79.25 137 CYS A CA 1
ATOM 970 C C . CYS A 1 137 ? -6.917 -3.234 16.553 1.00 79.25 137 CYS A C 1
ATOM 972 O O . CYS A 1 137 ? -7.855 -3.843 17.057 1.00 79.25 137 CYS A O 1
ATOM 974 N N . GLN A 1 138 ? -5.850 -2.846 17.251 1.00 75.69 138 GLN A N 1
ATOM 975 C CA . GLN A 1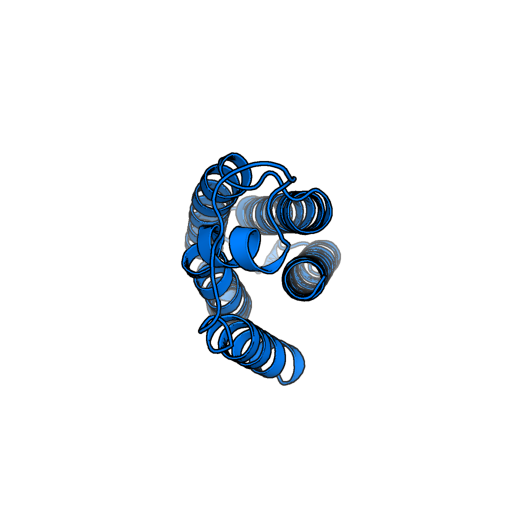 138 ? -5.647 -3.124 18.674 1.00 75.69 138 GLN A CA 1
ATOM 976 C C . GLN A 1 138 ? -6.229 -2.029 19.579 1.00 75.69 138 GLN A C 1
ATOM 978 O O . GLN A 1 138 ? -6.091 -2.114 20.798 1.00 75.69 138 GLN A O 1
ATOM 983 N N . SER A 1 139 ? -6.829 -0.991 18.987 1.00 62.66 139 SER A N 1
ATOM 984 C CA . SER A 1 139 ? -7.251 0.232 19.676 1.00 62.66 139 SER A CA 1
ATOM 985 C C . SER A 1 139 ? -8.753 0.471 19.720 1.00 62.66 139 SER A C 1
ATOM 987 O O . SER A 1 139 ? -9.499 -0.130 18.911 1.00 62.66 139 SER A O 1
#

Sequence (139 aa):
MKKLGMLVAALAAALVMNGCSLIPGVGSQSGIQACVAIQGPLQEAGQQIVDLVQNAPSDPMAAAKAMDSLVAKLTEARGKVTNEKVGAGLDKLISAAKSLSTQLKSTKGDFSKLDNTKFQTAVEEFSTALNEVVAGCQS

Secondary structure (DSSP, 8-state):
-HHHHHHHHHHHHHHHT--S----SSSPPPHHHHHHHHHHHHHHHHHHHHHHHHHTTT-HHHHHHHHHHHHHHHHHHHTT---HHHHHHHHHHHHHHHHHHHHHHHTTT-GGG--HHHHHHHHHHHHHHHHHHHHHHT-

pLDDT: mean 81.82, std 17.33, range [35.94, 97.38]

Radius of gyration: 15.78 Å; chains: 1; bounding box: 43×22×42 Å